Protein AF-A0A147KGR7-F1 (afdb_monomer)

Nearest PDB structures (foldseek):
  3rjv-assembly1_A  TM=8.561E-01  e=1.101E-02  Klebsiella pneumoniae subsp. pneumoniae MGH 78578
  7o04-assembly1_B  TM=7.236E-01  e=6.276E-02  Shigella flexneri
  2xpi-assembly1_D  TM=7.939E-01  e=2.554E-01  Schizosaccharomyces pombe
  7v6p-assembly1_A-2  TM=7.190E-01  e=5.300E-01  Homo sapiens
  8bbg-assembly1_B  TM=4.118E-01  e=7.851E-01  Homo sapiens

Solvent-accessible surface area (backbone atoms only — not comparable to full-atom values): 4888 Å² total; per-residue (Å²): 129,71,66,61,60,56,51,52,51,52,52,53,54,52,52,53,48,40,55,52,20,48,56,39,28,73,72,66,35,42,70,28,19,36,53,32,16,51,54,28,41,76,72,68,39,47,79,59,14,47,53,30,13,48,51,16,30,73,76,64,33,61,70,19,33,54,52,41,21,51,53,25,48,76,72,68,38,49,74,59,17,51,52,41,50,52,52,48,54,60,60,66,70,71,119

InterPro domains:
  IPR011717 Tetratricopeptide TPR-4 [PF07721] (65-87)
  IPR011990 Tetratricopeptide-like helical domain superfamily [G3DSA:1.25.40.10] (2-93)

pLDDT: mean 84.37, std 10.3, range [46.62, 93.75]

Radius of gyration: 15.14 Å; Cα contacts (8 Å, |Δi|>4): 89; chains: 1; bounding box: 26×38×41 Å

Mean predicted aligned error: 6.51 Å

Secondary structure (DSSP, 8-state):
-HHHHHHHHHHHHHHHHHHHHHHHHHTT-HHHHHHHHHHHHHTT-HHHHHHHHHHHHHTT-HHHHHHHHHHHHHTT-HHHHHHHHHHHHHHHT--

Foldseek 3Di:
DPPVVVVVVVVVVLVVLLVVLVVVVVVVNLVSLQVNLVSCVVVVNNVSSLVSLVSSVVVVNLSSLQVNLVSCVVVVNNVVSVVSVVVSVVSVVPD

Sequence (95 aa):
MNGLAALLQKKGELDEAASWYRRAAENGDTEAMSGLAALLRERGEADEAERWYRRAAEEGDIAAVENLAALYEEQGRQAEAEQWRRRLDDVDGNE

Organism: NCBI:txid665004

Structure (mmCIF, N/CA/C/O backbone):
data_AF-A0A147KGR7-F1
#
_entry.id   AF-A0A147KGR7-F1
#
loop_
_atom_site.group_PDB
_atom_site.id
_atom_site.type_symbol
_atom_site.label_atom_id
_atom_site.label_alt_id
_atom_site.label_comp_id
_atom_site.label_asym_id
_atom_site.label_entity_id
_atom_site.label_seq_id
_atom_site.pdbx_PDB_ins_code
_atom_site.Cartn_x
_atom_site.Cartn_y
_atom_site.Cartn_z
_atom_site.occupancy
_atom_site.B_iso_or_equiv
_atom_site.auth_seq_id
_atom_site.auth_comp_id
_atom_site.auth_asym_id
_atom_site.auth_atom_id
_atom_site.pdbx_PDB_model_num
ATOM 1 N N . MET A 1 1 ? 0.903 18.176 26.907 1.00 54.81 1 MET A N 1
ATOM 2 C CA . MET A 1 1 ? 0.428 18.835 25.667 1.00 54.81 1 MET A CA 1
ATOM 3 C C . MET A 1 1 ? 1.276 18.532 24.420 1.00 54.81 1 MET A C 1
ATOM 5 O O . MET A 1 1 ? 0.910 19.000 23.356 1.00 54.81 1 MET A O 1
ATOM 9 N N . ASN A 1 2 ? 2.325 17.695 24.478 1.00 60.31 2 ASN A N 1
ATOM 10 C CA . ASN A 1 2 ? 3.250 17.516 23.339 1.00 60.31 2 ASN A CA 1
ATOM 11 C C . ASN A 1 2 ? 2.849 16.436 22.313 1.00 60.31 2 ASN A C 1
ATOM 13 O O . ASN A 1 2 ? 3.427 16.387 21.236 1.00 60.31 2 ASN A O 1
ATOM 17 N N . GLY A 1 3 ? 1.866 15.579 22.613 1.00 67.38 3 GLY A N 1
ATOM 18 C CA . GLY A 1 3 ? 1.483 14.487 21.704 1.00 67.38 3 GLY A CA 1
ATOM 19 C C . GLY A 1 3 ? 0.671 14.940 20.487 1.00 67.38 3 GLY A C 1
ATOM 20 O O . GLY A 1 3 ? 0.828 14.392 19.404 1.00 67.38 3 GLY A O 1
ATOM 21 N N . LEU A 1 4 ? -0.173 15.967 20.640 1.00 70.31 4 LEU A N 1
ATOM 22 C CA . LEU A 1 4 ? -1.101 16.379 19.582 1.00 70.31 4 LEU A CA 1
ATOM 23 C C . LEU A 1 4 ? -0.395 17.124 18.437 1.00 70.31 4 LEU A C 1
ATOM 25 O O . LEU A 1 4 ? -0.729 16.913 17.278 1.00 70.31 4 LEU A O 1
ATOM 29 N N . ALA A 1 5 ? 0.610 17.949 18.752 1.00 70.88 5 ALA A N 1
ATOM 30 C CA . ALA A 1 5 ? 1.385 18.680 17.748 1.00 70.88 5 ALA A CA 1
ATOM 31 C C . ALA A 1 5 ? 2.228 17.738 16.870 1.00 70.88 5 ALA A C 1
ATOM 33 O O . ALA A 1 5 ? 2.215 17.874 15.652 1.00 70.88 5 ALA A O 1
ATOM 34 N N . ALA A 1 6 ? 2.880 16.736 17.471 1.00 71.50 6 ALA A N 1
ATOM 35 C CA . ALA A 1 6 ? 3.646 15.730 16.732 1.00 71.50 6 ALA A CA 1
ATOM 36 C C . ALA A 1 6 ? 2.750 14.861 15.831 1.00 71.50 6 ALA A C 1
ATOM 38 O O . ALA A 1 6 ? 3.126 14.538 14.707 1.00 71.50 6 ALA A O 1
ATOM 39 N N . LEU A 1 7 ? 1.540 14.519 16.292 1.00 69.25 7 LEU A N 1
ATOM 40 C CA . LEU A 1 7 ? 0.570 13.770 15.489 1.00 69.25 7 LEU A CA 1
ATOM 41 C C . LEU A 1 7 ? 0.033 14.585 14.309 1.00 69.25 7 LEU A C 1
ATOM 43 O O . LEU A 1 7 ? -0.105 14.040 13.219 1.00 69.25 7 LEU A O 1
ATOM 47 N N . LEU A 1 8 ? -0.253 15.876 14.503 1.00 67.38 8 LEU A N 1
ATOM 48 C CA . LEU A 1 8 ? -0.711 16.758 13.426 1.00 67.38 8 LEU A CA 1
ATOM 49 C C . LEU A 1 8 ? 0.387 17.019 12.392 1.00 67.38 8 LEU A C 1
ATOM 51 O O . LEU A 1 8 ? 0.093 17.004 11.201 1.00 67.38 8 LEU A O 1
ATOM 55 N N . GLN A 1 9 ? 1.635 17.198 12.833 1.00 69.19 9 GLN A N 1
ATOM 56 C CA . GLN A 1 9 ? 2.782 17.357 11.939 1.00 69.19 9 GLN A CA 1
ATOM 57 C C . GLN A 1 9 ? 2.995 16.095 11.102 1.00 69.19 9 GLN A C 1
ATOM 59 O O . GLN A 1 9 ? 2.973 16.177 9.878 1.00 69.19 9 GLN A O 1
ATOM 64 N N . LYS A 1 10 ? 3.038 14.922 11.751 1.00 71.00 10 LYS A N 1
ATOM 65 C CA . LYS A 1 10 ? 3.131 13.638 11.052 1.00 71.00 10 LYS A CA 1
ATOM 66 C C . LYS A 1 10 ? 1.982 13.481 10.056 1.00 71.00 10 LYS A C 1
ATOM 68 O O . LYS A 1 10 ? 2.212 13.127 8.913 1.00 71.00 10 LYS A O 1
ATOM 73 N N . LYS A 1 11 ? 0.743 13.791 10.447 1.00 71.19 11 LYS A N 1
ATOM 74 C CA . LYS A 1 11 ? -0.416 13.663 9.552 1.00 71.19 11 LYS A CA 1
ATOM 75 C C . LYS A 1 11 ? -0.341 14.604 8.341 1.00 71.19 11 LYS A C 1
ATOM 77 O O . LYS A 1 11 ? -0.715 14.185 7.253 1.00 71.19 11 LYS A O 1
ATOM 82 N N . GLY A 1 12 ? 0.156 15.829 8.520 1.00 75.12 12 GLY A N 1
ATOM 83 C CA . GLY A 1 12 ? 0.392 16.774 7.424 1.00 75.12 12 GLY A CA 1
ATOM 84 C C . GLY A 1 12 ? 1.472 16.291 6.456 1.00 75.12 12 GLY A C 1
ATOM 85 O O . GLY A 1 12 ? 1.245 16.275 5.251 1.00 75.12 12 GLY A O 1
ATOM 86 N N . GLU A 1 13 ? 2.596 15.801 6.982 1.00 76.25 13 GLU A N 1
ATOM 87 C CA . GLU A 1 13 ? 3.684 15.235 6.171 1.00 76.25 13 GLU A CA 1
ATOM 88 C C . GLU A 1 13 ? 3.243 13.978 5.407 1.00 76.25 13 GLU A C 1
ATOM 90 O O . GLU A 1 13 ? 3.630 13.783 4.259 1.00 76.25 13 GLU A O 1
ATOM 95 N N . LEU A 1 14 ? 2.379 13.151 6.004 1.00 77.06 14 LEU A N 1
ATOM 96 C CA . LEU A 1 14 ? 1.812 11.975 5.343 1.00 77.06 14 LEU A CA 1
ATOM 97 C C . LEU A 1 14 ? 0.868 12.337 4.184 1.00 77.06 14 LEU A C 1
ATOM 99 O O . LEU A 1 14 ? 0.790 11.585 3.217 1.00 77.06 14 LEU A O 1
ATOM 103 N N . ASP A 1 15 ? 0.125 13.443 4.273 1.00 81.69 15 ASP A N 1
ATOM 104 C CA . ASP A 1 15 ? -0.748 13.918 3.186 1.00 81.69 15 ASP A CA 1
ATOM 105 C C . ASP A 1 15 ? 0.062 14.502 2.019 1.00 81.69 15 ASP A C 1
ATOM 107 O O . ASP A 1 15 ? -0.231 14.243 0.847 1.00 81.69 15 ASP A O 1
ATOM 111 N N . GLU A 1 16 ? 1.125 15.241 2.339 1.00 84.69 16 GLU A N 1
ATOM 112 C CA . GLU A 1 16 ? 2.062 15.766 1.345 1.00 84.69 16 GLU A CA 1
ATOM 113 C C . GLU A 1 16 ? 2.817 14.630 0.641 1.00 84.69 16 GLU A C 1
ATOM 115 O O . GLU A 1 16 ? 2.877 14.598 -0.591 1.00 84.69 16 GLU A O 1
ATOM 120 N N . ALA A 1 17 ? 3.296 13.641 1.404 1.00 84.12 17 ALA A N 1
ATOM 121 C CA . ALA A 1 17 ? 3.925 12.439 0.867 1.00 84.12 17 ALA A CA 1
ATOM 122 C C . ALA A 1 17 ? 2.958 11.642 -0.01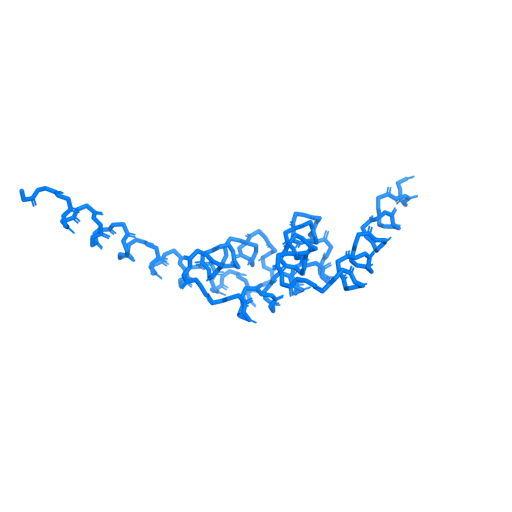8 1.00 84.12 17 ALA A C 1
ATOM 124 O O . ALA A 1 17 ? 3.323 11.269 -1.128 1.00 84.12 17 ALA A O 1
ATOM 125 N N . ALA A 1 18 ? 1.708 11.438 0.415 1.00 85.75 18 ALA A N 1
ATOM 126 C CA . ALA A 1 18 ? 0.700 10.750 -0.392 1.00 85.75 18 ALA A CA 1
ATOM 127 C C . ALA A 1 18 ? 0.438 11.470 -1.725 1.00 85.75 18 ALA A C 1
ATOM 129 O O . ALA A 1 18 ? 0.338 10.827 -2.768 1.00 85.75 18 ALA A O 1
ATOM 130 N N . SER A 1 19 ? 0.380 12.804 -1.721 1.00 88.44 19 SER A N 1
ATOM 131 C CA . SER A 1 19 ? 0.230 13.586 -2.955 1.00 88.44 19 SER A CA 1
ATOM 132 C C . SER A 1 19 ? 1.440 13.448 -3.881 1.00 88.44 19 SER A C 1
ATOM 134 O O . SER A 1 19 ? 1.279 13.331 -5.098 1.00 88.44 19 SER A O 1
ATOM 136 N N . TRP 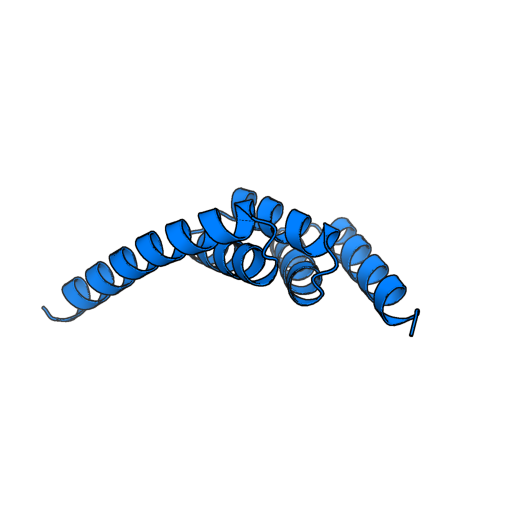A 1 20 ? 2.650 13.432 -3.319 1.00 89.94 20 TRP A N 1
ATOM 137 C CA . TRP A 1 20 ? 3.880 13.246 -4.085 1.00 89.94 20 TRP A CA 1
ATOM 138 C C . TRP A 1 20 ? 3.950 11.845 -4.700 1.00 89.94 20 TRP A C 1
ATOM 140 O O . TRP A 1 20 ? 4.152 11.713 -5.909 1.00 89.94 20 TRP A O 1
ATOM 150 N N . TYR A 1 21 ? 3.680 10.814 -3.896 1.00 90.50 21 TYR A N 1
ATOM 151 C CA . TYR A 1 21 ? 3.614 9.433 -4.359 1.00 90.50 21 TYR A CA 1
ATOM 152 C C . TYR A 1 21 ? 2.530 9.238 -5.410 1.00 90.50 21 TYR A C 1
ATOM 154 O O . TYR A 1 21 ? 2.794 8.586 -6.409 1.00 90.50 21 TYR A O 1
ATOM 162 N N . ARG A 1 22 ? 1.348 9.852 -5.264 1.00 89.19 22 ARG A N 1
ATOM 163 C CA . ARG A 1 22 ? 0.289 9.780 -6.283 1.00 89.19 22 ARG A CA 1
ATOM 164 C C . ARG A 1 22 ? 0.764 10.318 -7.625 1.00 89.19 22 ARG A C 1
ATOM 166 O O . ARG A 1 22 ? 0.562 9.663 -8.638 1.00 89.19 22 ARG A O 1
ATOM 173 N N . ARG A 1 23 ? 1.454 11.457 -7.640 1.00 91.56 23 ARG A N 1
ATOM 174 C CA . ARG A 1 23 ? 1.979 12.029 -8.884 1.00 91.56 23 ARG A CA 1
ATOM 175 C C . ARG A 1 23 ? 3.048 11.146 -9.532 1.00 91.56 23 ARG A C 1
ATOM 177 O O . ARG A 1 23 ? 3.073 11.022 -10.752 1.00 91.56 23 ARG A O 1
ATOM 184 N N . ALA A 1 24 ? 3.939 10.559 -8.736 1.00 91.06 24 ALA A N 1
ATOM 185 C CA . ALA A 1 24 ? 4.959 9.638 -9.236 1.00 91.06 24 ALA A CA 1
ATOM 186 C C . ALA A 1 24 ? 4.336 8.316 -9.725 1.00 91.06 24 ALA A C 1
ATOM 188 O O . ALA A 1 24 ? 4.634 7.864 -10.827 1.00 91.06 24 ALA A O 1
ATOM 189 N N . ALA A 1 25 ? 3.370 7.779 -8.984 1.00 89.44 25 ALA A N 1
ATOM 190 C CA . ALA A 1 25 ? 2.569 6.625 -9.368 1.00 89.44 25 ALA A CA 1
ATOM 191 C C . ALA A 1 25 ? 1.798 6.862 -10.677 1.00 89.44 25 ALA A C 1
ATOM 193 O O . ALA A 1 25 ? 1.736 5.989 -11.537 1.00 89.44 25 ALA A O 1
ATOM 194 N N . GLU A 1 26 ? 1.245 8.059 -10.886 1.00 88.06 26 GLU A N 1
ATOM 195 C CA . GLU A 1 26 ? 0.620 8.438 -12.159 1.00 88.06 26 GLU A CA 1
ATOM 196 C C . GLU A 1 26 ? 1.618 8.491 -13.326 1.00 88.06 26 GLU A C 1
ATOM 198 O O . GLU A 1 26 ? 1.223 8.249 -14.466 1.00 88.06 26 GLU A O 1
ATOM 203 N N . ASN A 1 27 ? 2.902 8.736 -13.050 1.00 89.31 27 ASN A N 1
ATOM 204 C CA . ASN A 1 27 ? 3.982 8.655 -14.036 1.00 89.31 27 ASN A CA 1
ATOM 205 C C . ASN A 1 27 ? 4.499 7.221 -14.271 1.00 89.31 27 ASN A C 1
ATOM 207 O O . ASN A 1 27 ? 5.402 7.050 -15.087 1.00 89.31 27 ASN A O 1
ATOM 211 N N . GLY A 1 28 ? 3.944 6.209 -13.594 1.00 85.69 28 GLY A N 1
ATOM 212 C CA . GLY A 1 28 ? 4.366 4.810 -13.731 1.00 85.69 28 GLY A CA 1
ATOM 213 C C . GLY A 1 28 ? 5.462 4.371 -12.755 1.00 85.69 28 GLY A C 1
ATOM 214 O O . GLY A 1 28 ? 6.041 3.310 -12.939 1.00 85.69 28 GLY A O 1
ATOM 21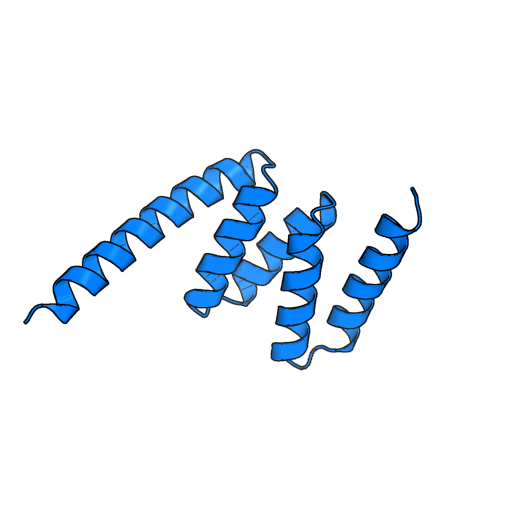5 N N . ASP A 1 29 ? 5.764 5.164 -11.727 1.00 91.56 29 ASP A N 1
ATOM 216 C CA . ASP A 1 29 ? 6.732 4.780 -10.697 1.00 91.56 29 ASP A CA 1
ATOM 217 C C . ASP A 1 29 ? 6.114 3.741 -9.745 1.00 91.56 29 ASP A C 1
ATOM 219 O O . ASP A 1 29 ? 5.194 4.050 -8.978 1.00 91.56 29 ASP A O 1
ATOM 223 N N . THR A 1 30 ? 6.589 2.496 -9.819 1.00 90.25 30 THR A N 1
ATOM 224 C CA . THR A 1 30 ? 6.053 1.379 -9.028 1.00 90.25 30 THR A CA 1
ATOM 225 C C . THR A 1 30 ? 6.390 1.489 -7.545 1.00 90.25 30 THR A C 1
ATOM 227 O O . THR A 1 30 ? 5.553 1.164 -6.701 1.00 90.25 30 THR A O 1
ATOM 230 N N . GLU A 1 31 ? 7.557 2.039 -7.208 1.00 88.38 31 GLU A N 1
ATOM 231 C CA . GLU A 1 31 ? 7.972 2.262 -5.823 1.00 88.38 31 GLU A CA 1
ATOM 232 C C . GLU A 1 31 ? 7.039 3.288 -5.164 1.00 88.38 31 GLU A C 1
ATOM 234 O O . GLU A 1 31 ? 6.544 3.089 -4.048 1.00 88.38 31 GLU A O 1
ATOM 239 N N . ALA A 1 32 ? 6.688 4.344 -5.904 1.00 91.81 32 ALA A N 1
ATOM 240 C CA . ALA A 1 32 ? 5.716 5.331 -5.459 1.00 91.81 32 ALA A CA 1
ATOM 241 C C . ALA A 1 32 ? 4.292 4.769 -5.333 1.00 91.81 32 ALA A C 1
ATOM 243 O O . ALA A 1 32 ? 3.584 5.113 -4.383 1.00 91.81 32 ALA A O 1
ATOM 244 N N . MET A 1 33 ? 3.859 3.895 -6.249 1.00 93.38 33 MET A N 1
ATOM 245 C CA . MET A 1 33 ? 2.573 3.194 -6.129 1.00 93.38 33 MET A CA 1
ATOM 246 C C . MET A 1 33 ? 2.516 2.357 -4.844 1.00 93.38 33 MET A C 1
ATOM 248 O O . MET A 1 33 ? 1.542 2.458 -4.094 1.00 93.38 33 MET A O 1
ATOM 252 N N . SER A 1 34 ? 3.568 1.583 -4.562 1.00 90.38 34 SER A N 1
ATOM 253 C CA . SER A 1 34 ? 3.695 0.766 -3.350 1.00 90.38 34 SER A CA 1
ATOM 254 C C . SER A 1 34 ? 3.707 1.620 -2.078 1.00 90.38 34 SER A C 1
ATOM 256 O O . SER A 1 34 ? 3.017 1.299 -1.106 1.00 90.38 34 SER A O 1
ATOM 258 N N . GLY A 1 35 ? 4.423 2.749 -2.093 1.00 89.69 35 GLY A N 1
ATOM 259 C CA . GLY A 1 35 ? 4.448 3.715 -0.993 1.00 89.69 35 GLY A CA 1
ATOM 260 C C . GLY A 1 35 ? 3.084 4.362 -0.731 1.00 89.69 35 GLY A C 1
ATOM 261 O O . GLY A 1 35 ? 2.641 4.438 0.417 1.00 89.69 35 GLY A O 1
ATOM 262 N N . LEU A 1 36 ? 2.370 4.769 -1.786 1.00 91.50 36 LEU A N 1
ATOM 263 C CA . LEU A 1 36 ? 1.016 5.316 -1.666 1.00 91.50 36 LEU A CA 1
ATOM 264 C C . LEU A 1 36 ? 0.036 4.281 -1.108 1.00 91.50 36 LEU A C 1
ATOM 266 O O . LEU A 1 36 ? -0.766 4.598 -0.229 1.00 91.50 36 LEU A O 1
ATOM 270 N N . ALA A 1 37 ? 0.109 3.045 -1.595 1.00 92.00 37 ALA A N 1
ATOM 271 C CA . ALA A 1 37 ? -0.744 1.961 -1.137 1.00 92.00 37 ALA A CA 1
ATOM 272 C C . ALA A 1 37 ? -0.529 1.650 0.354 1.00 92.00 37 ALA A C 1
ATOM 274 O O . ALA A 1 37 ? -1.502 1.491 1.093 1.00 92.00 37 ALA A O 1
ATOM 275 N N . ALA A 1 38 ? 0.723 1.654 0.822 1.00 89.31 38 ALA A N 1
ATOM 276 C CA . ALA A 1 38 ? 1.042 1.473 2.236 1.00 89.31 38 ALA A CA 1
ATOM 277 C C . ALA A 1 38 ? 0.416 2.576 3.107 1.00 89.31 38 ALA A C 1
ATOM 279 O O . ALA A 1 38 ? -0.225 2.280 4.118 1.00 89.31 38 ALA A O 1
ATOM 280 N N . LEU A 1 39 ? 0.518 3.837 2.672 1.00 89.06 39 LEU A N 1
ATOM 281 C CA . LEU A 1 39 ? -0.096 4.972 3.367 1.00 89.06 39 LEU A CA 1
ATOM 282 C C . LEU A 1 39 ? -1.623 4.867 3.429 1.00 89.06 39 LEU A C 1
ATOM 284 O O . LEU A 1 39 ? -2.221 5.148 4.468 1.00 89.06 39 LEU A O 1
ATOM 288 N N . LEU A 1 40 ? -2.261 4.456 2.332 1.00 89.94 40 LEU A N 1
ATOM 289 C CA . LEU A 1 40 ? -3.708 4.241 2.278 1.00 89.94 40 LEU A CA 1
ATOM 290 C C . LEU A 1 40 ? -4.133 3.094 3.203 1.00 89.94 40 LEU A C 1
ATOM 292 O O . LEU A 1 40 ? -5.111 3.227 3.940 1.00 89.94 40 LEU A O 1
ATOM 296 N N . ARG A 1 41 ? -3.358 2.004 3.260 1.00 87.81 41 ARG A N 1
ATOM 297 C CA . ARG A 1 41 ? -3.589 0.896 4.198 1.00 87.81 41 ARG A CA 1
ATOM 298 C C . ARG A 1 41 ? -3.503 1.362 5.653 1.00 87.81 41 ARG A C 1
ATOM 300 O O . ARG A 1 41 ? -4.391 1.034 6.435 1.00 87.81 41 ARG A O 1
ATOM 307 N N . GLU A 1 42 ? -2.504 2.171 6.014 1.00 85.19 42 GLU A N 1
ATOM 308 C CA . GLU A 1 42 ? -2.390 2.752 7.364 1.00 85.19 42 GLU A CA 1
ATOM 309 C C . GLU A 1 42 ? -3.567 3.678 7.721 1.00 85.19 42 GLU A C 1
ATOM 311 O O . GLU A 1 42 ? -3.944 3.784 8.890 1.00 85.19 42 GLU A O 1
ATOM 316 N N . ARG A 1 43 ? -4.182 4.330 6.726 1.00 84.38 43 ARG A N 1
ATOM 317 C CA . ARG A 1 43 ? -5.396 5.148 6.899 1.00 84.38 43 ARG A CA 1
ATOM 318 C C . ARG A 1 43 ? -6.678 4.321 7.034 1.00 84.38 43 ARG A C 1
ATOM 320 O O . ARG A 1 43 ? -7.717 4.884 7.371 1.00 84.38 43 ARG A O 1
ATOM 327 N N . GLY A 1 44 ? -6.611 3.008 6.809 1.00 84.88 44 GLY A N 1
ATOM 328 C CA . GLY A 1 44 ? -7.776 2.124 6.752 1.00 84.88 44 GLY A CA 1
ATOM 329 C C . GLY A 1 44 ? -8.486 2.130 5.395 1.00 84.88 44 GLY A C 1
ATOM 330 O O . GLY A 1 44 ? -9.579 1.585 5.277 1.00 84.88 44 GLY A O 1
ATOM 331 N N . GLU A 1 45 ? -7.875 2.715 4.365 1.00 88.69 45 GLU A N 1
ATOM 332 C CA . GLU A 1 45 ? -8.393 2.791 2.994 1.00 88.69 45 GLU A CA 1
ATOM 333 C C . GLU A 1 45 ? -7.891 1.599 2.162 1.00 88.69 45 GLU A C 1
ATOM 335 O O . GLU A 1 45 ? -7.257 1.749 1.115 1.00 88.69 45 GLU A O 1
ATOM 340 N N . ALA A 1 46 ? -8.162 0.385 2.651 1.00 87.88 46 ALA A N 1
ATOM 341 C CA . ALA A 1 46 ? -7.692 -0.861 2.045 1.00 87.88 46 ALA A CA 1
ATOM 342 C C . ALA A 1 46 ? -8.143 -1.029 0.580 1.00 87.88 46 ALA A C 1
ATOM 344 O O . ALA A 1 46 ? -7.365 -1.509 -0.239 1.00 87.88 46 ALA A O 1
ATOM 345 N N . ASP A 1 47 ? -9.353 -0.587 0.225 1.00 89.25 47 ASP A N 1
ATOM 346 C CA . ASP A 1 47 ? -9.873 -0.628 -1.150 1.00 89.25 47 ASP A CA 1
ATOM 347 C C . ASP A 1 47 ? -9.079 0.234 -2.143 1.00 89.25 47 ASP A C 1
ATOM 349 O O . ASP A 1 47 ? -9.031 -0.068 -3.338 1.00 89.25 47 ASP A O 1
ATOM 353 N N . GLU A 1 48 ? -8.508 1.355 -1.692 1.00 90.06 48 GLU A N 1
ATOM 354 C CA . GLU A 1 48 ? -7.681 2.209 -2.551 1.00 90.06 48 GLU A CA 1
ATOM 355 C C . GLU A 1 48 ? -6.240 1.686 -2.584 1.00 90.06 48 GLU A C 1
ATOM 357 O O . GLU A 1 48 ? -5.643 1.615 -3.659 1.00 90.06 48 GLU A O 1
ATOM 362 N N . ALA A 1 49 ? -5.726 1.205 -1.445 1.00 92.44 49 ALA A N 1
ATOM 363 C CA . ALA A 1 49 ? -4.440 0.516 -1.369 1.00 92.44 49 ALA A CA 1
ATOM 364 C C . ALA A 1 49 ? -4.375 -0.703 -2.305 1.00 92.44 49 ALA A C 1
ATOM 366 O O . ALA A 1 49 ? -3.409 -0.851 -3.051 1.00 92.44 49 ALA A O 1
ATOM 367 N N . GLU A 1 50 ? -5.427 -1.531 -2.333 1.00 92.44 50 GLU A N 1
ATOM 368 C CA . GLU A 1 50 ? -5.535 -2.701 -3.215 1.00 92.44 50 GLU A CA 1
ATOM 369 C C . GLU A 1 50 ? -5.338 -2.314 -4.687 1.00 92.44 50 GLU A C 1
ATOM 371 O O . GLU A 1 50 ? -4.629 -2.996 -5.426 1.00 92.44 50 GLU A O 1
ATOM 376 N N . ARG A 1 51 ? -5.941 -1.202 -5.127 1.00 92.56 51 ARG A N 1
ATOM 377 C CA . ARG A 1 51 ? -5.853 -0.749 -6.523 1.00 92.56 51 ARG A CA 1
ATOM 378 C C . ARG A 1 51 ? -4.440 -0.329 -6.898 1.00 92.56 51 ARG A C 1
ATOM 380 O O . ARG A 1 51 ? -3.985 -0.671 -7.987 1.00 92.56 51 ARG A O 1
ATOM 387 N N . TRP A 1 52 ? -3.761 0.398 -6.015 1.00 93.75 52 TRP A N 1
ATOM 388 C CA . TRP A 1 52 ? -2.389 0.842 -6.253 1.00 93.75 52 TRP A CA 1
ATOM 389 C C . TRP A 1 52 ? -1.397 -0.317 -6.214 1.00 93.75 52 TRP A C 1
ATOM 391 O O . TRP A 1 52 ? -0.587 -0.434 -7.130 1.00 93.75 52 TRP A O 1
ATOM 401 N N . TYR A 1 53 ? -1.518 -1.220 -5.237 1.00 93.06 53 TYR A N 1
ATOM 402 C CA . TYR A 1 53 ? -0.701 -2.430 -5.199 1.00 93.06 53 TYR A CA 1
ATOM 403 C C . TYR A 1 53 ? -0.932 -3.321 -6.419 1.00 93.06 53 TYR A C 1
ATOM 405 O O . TYR A 1 53 ? 0.032 -3.809 -6.995 1.00 93.06 53 TYR A O 1
ATOM 413 N N . ARG A 1 54 ? -2.185 -3.501 -6.864 1.00 91.56 54 ARG A N 1
ATOM 414 C CA . ARG A 1 54 ? -2.490 -4.255 -8.089 1.00 91.56 54 ARG A CA 1
ATOM 415 C C . ARG A 1 54 ? -1.792 -3.644 -9.298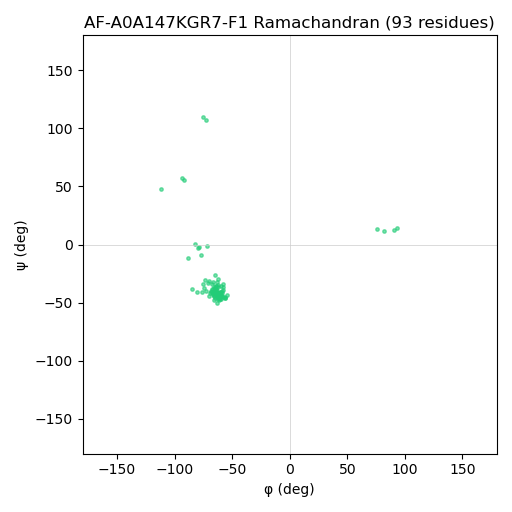 1.00 91.56 54 ARG A C 1
ATOM 417 O O . ARG A 1 54 ? -1.178 -4.376 -10.060 1.00 91.56 54 ARG A O 1
ATOM 424 N N . ARG A 1 55 ? -1.841 -2.320 -9.446 1.00 91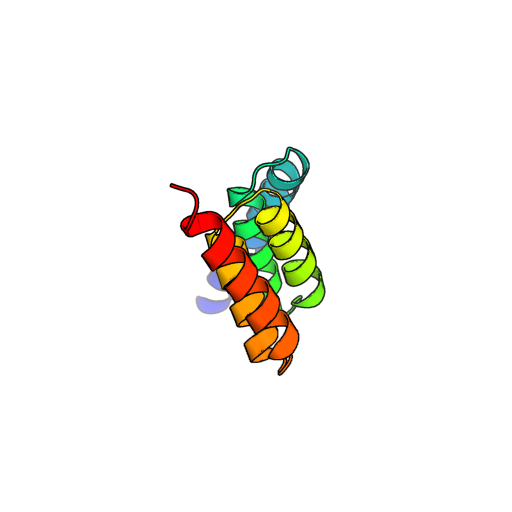.38 55 ARG A N 1
ATOM 425 C CA . ARG A 1 55 ? -1.194 -1.632 -10.565 1.00 91.38 55 ARG A CA 1
ATOM 426 C C . ARG A 1 55 ? 0.326 -1.809 -10.553 1.00 91.38 55 ARG A C 1
ATOM 428 O O . ARG A 1 55 ? 0.899 -2.120 -11.585 1.00 91.38 55 ARG A O 1
ATOM 435 N N . ALA A 1 56 ? 0.961 -1.659 -9.392 1.00 91.31 56 ALA A N 1
ATOM 436 C CA . ALA A 1 56 ? 2.398 -1.888 -9.250 1.00 91.31 56 ALA A CA 1
ATOM 437 C C . ALA A 1 56 ? 2.774 -3.357 -9.513 1.00 91.31 56 ALA A C 1
ATOM 439 O O . ALA A 1 56 ? 3.736 -3.636 -10.220 1.00 91.31 56 ALA A O 1
ATOM 440 N N . ALA A 1 57 ? 1.962 -4.296 -9.028 1.00 89.56 57 ALA A N 1
ATOM 441 C CA . ALA A 1 57 ? 2.111 -5.721 -9.299 1.00 89.56 57 ALA A CA 1
ATOM 442 C C . ALA A 1 57 ? 1.965 -6.063 -10.793 1.00 89.56 57 ALA A C 1
ATOM 444 O O . ALA A 1 57 ? 2.652 -6.949 -11.298 1.00 89.56 57 ALA A O 1
ATOM 445 N N . GLU A 1 58 ? 1.079 -5.373 -11.516 1.00 87.62 58 GLU A N 1
ATOM 446 C CA . GLU A 1 58 ? 0.931 -5.519 -12.968 1.00 87.62 58 GLU A CA 1
ATOM 447 C C . GLU A 1 58 ? 2.162 -5.022 -13.736 1.00 87.62 58 GLU A C 1
ATOM 449 O O . GLU A 1 58 ? 2.513 -5.628 -14.746 1.00 87.62 58 GLU A O 1
ATOM 454 N N . GLU A 1 59 ? 2.850 -4.001 -13.220 1.00 87.00 59 GLU A N 1
ATOM 455 C CA . GLU A 1 59 ? 4.125 -3.497 -13.752 1.00 87.00 59 GLU A CA 1
ATOM 456 C C . GLU A 1 59 ? 5.337 -4.367 -13.352 1.00 87.00 59 GLU A C 1
ATOM 458 O O . GLU A 1 59 ? 6.456 -4.107 -13.791 1.00 87.00 59 GLU A O 1
ATOM 463 N N . GLY A 1 60 ? 5.128 -5.424 -12.556 1.00 84.00 60 GLY A N 1
ATOM 464 C CA . GLY A 1 60 ? 6.172 -6.369 -12.146 1.00 84.00 60 GLY A CA 1
ATOM 465 C C . GLY A 1 60 ? 6.845 -6.046 -10.810 1.00 84.00 60 GLY A C 1
ATOM 466 O O . GLY A 1 60 ? 7.886 -6.619 -10.498 1.00 84.00 60 GLY A O 1
ATOM 467 N N . ASP A 1 61 ? 6.270 -5.153 -10.004 1.00 87.44 61 ASP A N 1
ATOM 468 C CA . ASP A 1 61 ? 6.787 -4.851 -8.670 1.00 87.44 61 ASP A CA 1
ATOM 469 C C . ASP A 1 61 ? 6.501 -6.003 -7.695 1.00 87.44 61 ASP A C 1
ATOM 471 O O . ASP A 1 61 ? 5.366 -6.233 -7.267 1.00 87.44 61 ASP A O 1
ATOM 475 N N . ILE A 1 62 ? 7.556 -6.735 -7.341 1.00 87.38 62 ILE A N 1
ATOM 476 C CA . ILE A 1 62 ? 7.494 -7.890 -6.438 1.00 87.38 62 ILE A CA 1
ATOM 477 C C . ILE A 1 62 ? 6.967 -7.486 -5.056 1.00 87.38 62 ILE A C 1
ATOM 479 O O . ILE A 1 62 ? 6.088 -8.155 -4.507 1.00 87.38 62 ILE A O 1
ATOM 483 N N . ALA A 1 63 ? 7.440 -6.360 -4.516 1.00 87.19 63 ALA A N 1
ATOM 484 C CA . ALA A 1 63 ? 7.025 -5.892 -3.198 1.00 87.19 63 ALA A CA 1
ATOM 485 C C . ALA A 1 63 ? 5.528 -5.546 -3.178 1.00 87.19 63 ALA A C 1
ATOM 487 O O . ALA A 1 63 ? 4.837 -5.800 -2.187 1.00 87.19 63 ALA A O 1
ATOM 488 N N . ALA A 1 64 ? 4.991 -5.005 -4.270 1.00 90.44 64 ALA A N 1
ATOM 489 C CA . ALA A 1 64 ? 3.565 -4.755 -4.409 1.00 90.44 64 ALA A CA 1
ATOM 490 C C . ALA A 1 64 ? 2.748 -6.050 -4.421 1.00 90.44 64 ALA A C 1
ATOM 492 O O . ALA A 1 64 ? 1.709 -6.110 -3.761 1.00 90.44 64 ALA A O 1
ATOM 493 N N . VAL A 1 65 ? 3.213 -7.089 -5.126 1.00 90.81 65 VAL A N 1
ATOM 494 C CA . VAL A 1 65 ? 2.546 -8.402 -5.163 1.00 90.81 65 VAL A CA 1
ATOM 495 C C . VAL A 1 65 ? 2.483 -9.019 -3.764 1.00 90.81 65 VAL A C 1
ATOM 497 O O . VAL A 1 65 ? 1.418 -9.482 -3.347 1.00 90.81 65 VAL A O 1
ATOM 500 N N . GLU A 1 66 ? 3.588 -8.990 -3.014 1.00 90.5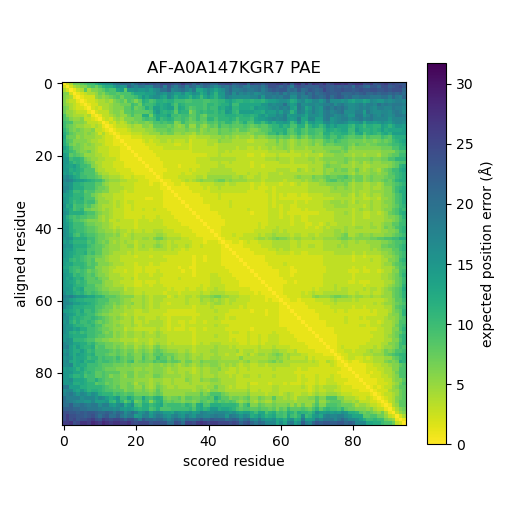6 66 GLU A N 1
ATOM 501 C CA . GLU A 1 66 ? 3.642 -9.517 -1.645 1.00 90.56 66 GLU A CA 1
ATOM 502 C C . GLU A 1 66 ? 2.688 -8.770 -0.704 1.00 90.56 66 GLU A C 1
ATOM 504 O O . GLU A 1 66 ? 1.907 -9.394 0.022 1.00 90.56 66 GLU A O 1
ATOM 509 N N . ASN A 1 67 ? 2.699 -7.434 -0.751 1.00 90.94 67 ASN A N 1
ATOM 510 C CA . ASN A 1 67 ? 1.812 -6.605 0.065 1.00 90.94 67 ASN A CA 1
ATOM 511 C C . ASN A 1 67 ? 0.335 -6.786 -0.312 1.00 90.94 67 ASN A C 1
ATOM 513 O O . ASN A 1 67 ? -0.529 -6.803 0.567 1.00 90.94 67 ASN A O 1
ATOM 517 N N . LEU A 1 68 ? 0.032 -6.958 -1.601 1.00 91.75 68 LEU A N 1
ATOM 518 C CA . LEU A 1 68 ? -1.320 -7.225 -2.081 1.00 91.75 68 LEU A CA 1
ATOM 519 C C . LEU A 1 68 ? -1.834 -8.583 -1.596 1.00 91.75 68 LEU A C 1
ATOM 521 O O . LEU A 1 68 ? -2.974 -8.687 -1.145 1.00 91.75 68 LEU A O 1
ATOM 525 N N . ALA A 1 69 ? -0.994 -9.618 -1.663 1.00 92.56 69 ALA A N 1
ATOM 526 C CA . ALA A 1 69 ? -1.339 -10.938 -1.155 1.00 92.56 69 ALA A CA 1
ATOM 527 C C . ALA A 1 69 ? -1.606 -10.892 0.356 1.00 92.56 69 ALA A C 1
ATOM 529 O O . ALA A 1 69 ? -2.640 -11.390 0.801 1.00 92.56 69 ALA A O 1
ATOM 530 N N . ALA A 1 70 ? -0.743 -10.220 1.125 1.00 90.69 70 ALA A N 1
ATOM 531 C CA . ALA A 1 70 ? -0.944 -10.026 2.560 1.00 90.69 70 ALA A CA 1
ATOM 532 C C . ALA A 1 70 ? -2.258 -9.282 2.865 1.00 90.69 70 ALA A C 1
ATOM 534 O O . ALA A 1 70 ? -3.011 -9.698 3.746 1.00 90.69 70 ALA A O 1
ATOM 535 N N . LEU A 1 71 ? -2.586 -8.239 2.090 1.00 90.31 71 LEU A N 1
ATOM 536 C CA . LEU A 1 71 ? -3.839 -7.494 2.233 1.00 90.31 71 LEU A CA 1
ATOM 537 C C . LEU A 1 71 ? -5.068 -8.393 2.018 1.00 90.31 71 LEU A C 1
ATOM 539 O O . LEU A 1 71 ? -6.034 -8.313 2.777 1.00 90.31 71 LEU A O 1
ATOM 543 N N . TYR A 1 72 ? -5.041 -9.269 1.011 1.00 92.12 72 TYR A N 1
ATOM 544 C CA . TYR A 1 72 ? -6.119 -10.234 0.791 1.00 92.12 72 TYR A CA 1
ATOM 545 C C . TYR A 1 72 ? -6.205 -11.282 1.903 1.00 92.12 72 TYR A C 1
ATOM 547 O O . TYR A 1 72 ? -7.314 -11.630 2.309 1.00 92.12 72 TYR A O 1
ATOM 555 N N . GLU A 1 73 ? -5.076 -11.762 2.433 1.00 90.62 73 GLU A N 1
ATOM 556 C CA . GLU A 1 73 ? -5.064 -12.676 3.584 1.00 90.62 73 GLU A CA 1
ATOM 557 C C . GLU A 1 73 ? -5.726 -12.035 4.811 1.00 90.62 73 GLU A C 1
ATOM 559 O O . GLU A 1 73 ? -6.573 -12.665 5.445 1.00 90.62 73 GLU A O 1
ATOM 564 N N . GLU A 1 74 ? -5.425 -10.764 5.095 1.00 88.31 74 GLU A N 1
ATOM 565 C CA . GLU A 1 74 ? -6.059 -9.994 6.175 1.00 88.31 74 GLU A CA 1
ATOM 566 C C . GLU A 1 74 ? -7.573 -9.819 5.970 1.00 88.31 74 GLU A C 1
ATOM 568 O O . GLU A 1 74 ? -8.338 -9.841 6.935 1.00 88.31 74 GLU A O 1
ATOM 573 N N . GLN A 1 75 ? -8.026 -9.688 4.720 1.00 86.88 75 GLN A N 1
ATOM 574 C CA . GLN A 1 75 ? -9.449 -9.601 4.365 1.00 86.88 75 GLN A CA 1
ATOM 575 C C . GLN A 1 75 ? -10.161 -10.968 4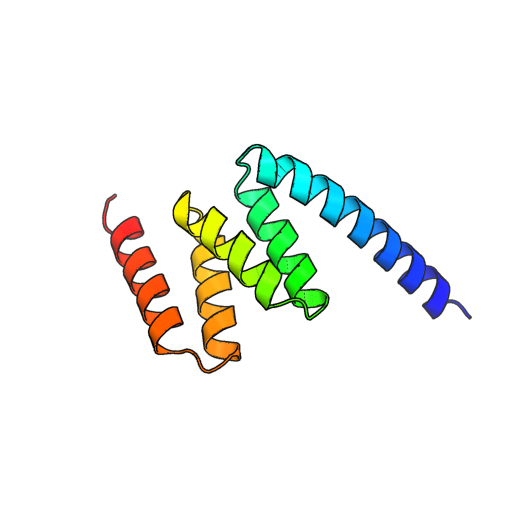.328 1.00 86.88 75 GLN A C 1
ATOM 577 O O . GLN A 1 75 ? -11.364 -11.025 4.069 1.00 86.88 75 GLN A O 1
ATOM 582 N N . GLY A 1 76 ? -9.449 -12.078 4.557 1.00 90.31 76 GLY A N 1
ATOM 583 C CA . GLY A 1 76 ? -9.995 -13.436 4.441 1.00 90.31 76 GLY A CA 1
ATOM 584 C C . GLY A 1 76 ? -10.172 -13.924 2.996 1.00 90.31 76 GLY A C 1
ATOM 585 O O . GLY A 1 76 ? -10.828 -14.937 2.757 1.00 90.31 76 GLY A O 1
ATOM 586 N N . ARG A 1 77 ? -9.577 -13.232 2.022 1.00 91.88 77 ARG A N 1
ATOM 587 C CA . ARG A 1 77 ? -9.634 -13.522 0.581 1.00 91.88 77 ARG A CA 1
ATOM 588 C C . ARG A 1 77 ? -8.450 -14.391 0.150 1.00 91.88 77 ARG A C 1
ATOM 590 O O . ARG A 1 77 ? -7.669 -14.030 -0.727 1.00 91.88 77 ARG A O 1
ATOM 597 N N . GLN A 1 78 ? -8.310 -15.564 0.769 1.00 90.38 78 GLN A N 1
ATOM 598 C CA . GLN A 1 78 ? -7.145 -16.436 0.551 1.00 90.38 78 GLN A CA 1
ATOM 599 C C . GLN A 1 78 ? -6.954 -16.842 -0.916 1.00 90.38 78 GLN A C 1
ATOM 601 O O . GLN A 1 78 ? -5.835 -16.797 -1.412 1.00 90.38 78 GLN A O 1
ATOM 606 N N . ALA A 1 79 ? -8.043 -17.129 -1.636 1.00 91.44 79 ALA A N 1
ATOM 607 C CA . ALA A 1 79 ? -7.975 -17.512 -3.047 1.00 91.44 79 ALA A CA 1
ATOM 608 C C . ALA A 1 79 ? -7.290 -16.450 -3.928 1.00 91.44 79 ALA A C 1
ATOM 610 O O . ALA A 1 79 ? -6.599 -16.779 -4.892 1.00 91.44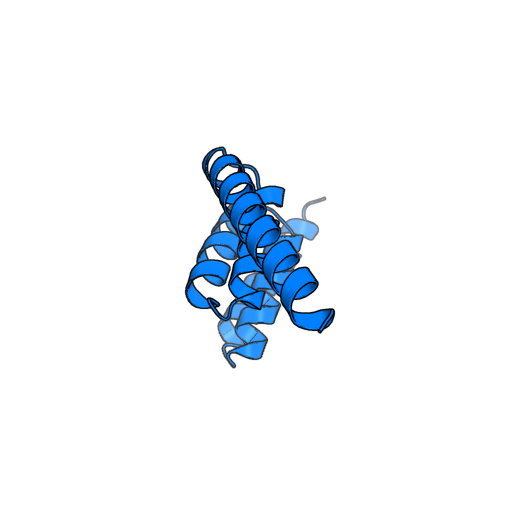 79 ALA A O 1
ATOM 611 N N . GLU A 1 80 ? -7.472 -15.171 -3.600 1.00 90.44 80 GLU A N 1
ATOM 612 C CA . GLU A 1 80 ? -6.885 -14.061 -4.348 1.00 90.44 80 GLU A CA 1
ATOM 613 C C . GLU A 1 80 ? -5.426 -13.861 -3.948 1.00 90.44 80 GLU A C 1
ATOM 615 O O . GLU A 1 80 ? -4.572 -13.721 -4.821 1.00 90.44 80 GLU A O 1
ATOM 620 N N . ALA A 1 81 ? -5.113 -13.961 -2.653 1.00 91.31 81 ALA A N 1
ATOM 621 C CA . ALA A 1 81 ? -3.734 -13.957 -2.172 1.00 91.31 81 ALA A CA 1
ATOM 622 C C . ALA A 1 81 ? -2.885 -15.065 -2.818 1.00 91.31 81 ALA A C 1
ATOM 624 O O . ALA A 1 81 ? -1.774 -14.813 -3.284 1.00 91.31 81 ALA A O 1
ATOM 625 N N . GLU A 1 82 ? -3.420 -16.287 -2.889 1.00 90.44 82 GLU A N 1
ATOM 626 C CA . GLU A 1 82 ? -2.751 -17.435 -3.504 1.00 90.44 82 GLU A CA 1
ATOM 627 C C . GLU A 1 82 ? -2.536 -17.237 -5.007 1.00 90.44 82 GLU A C 1
ATOM 629 O O . GLU A 1 82 ? -1.476 -17.586 -5.525 1.00 90.44 82 GLU A O 1
ATOM 634 N N . GLN A 1 83 ? -3.505 -16.644 -5.712 1.00 90.75 83 GLN A N 1
ATOM 635 C CA . GLN A 1 83 ? -3.358 -16.318 -7.131 1.00 90.75 83 GLN A CA 1
ATOM 636 C C . GLN A 1 83 ? -2.189 -15.353 -7.364 1.00 90.75 83 GLN A C 1
ATOM 638 O O . GLN A 1 83 ? -1.370 -15.592 -8.252 1.00 90.75 83 GLN A O 1
ATOM 643 N N . TRP A 1 84 ? -2.096 -14.290 -6.563 1.00 90.00 84 TRP A N 1
ATOM 644 C CA . TRP A 1 84 ? -1.009 -13.316 -6.660 1.00 90.00 84 TRP A CA 1
ATOM 645 C C . TRP A 1 84 ? 0.347 -13.918 -6.275 1.00 90.00 84 TRP A C 1
ATOM 647 O O . TRP A 1 84 ? 1.315 -13.709 -6.999 1.00 90.00 84 TRP A O 1
ATOM 657 N N . ARG A 1 85 ? 0.417 -14.748 -5.226 1.00 85.50 85 ARG A N 1
ATOM 658 C CA . ARG A 1 85 ? 1.644 -15.485 -4.866 1.00 85.50 85 ARG A CA 1
ATOM 659 C C . ARG A 1 85 ? 2.098 -16.453 -5.952 1.00 85.50 85 ARG A C 1
ATOM 661 O O . ARG A 1 85 ? 3.282 -16.532 -6.242 1.00 85.50 85 ARG A O 1
ATOM 668 N N . ARG A 1 86 ? 1.168 -17.175 -6.577 1.00 87.75 86 ARG A N 1
ATOM 669 C CA . ARG A 1 86 ? 1.500 -18.070 -7.692 1.00 87.75 86 ARG A CA 1
ATOM 670 C C . ARG A 1 86 ? 2.031 -17.291 -8.891 1.00 87.75 86 ARG A C 1
ATOM 672 O O . ARG A 1 86 ? 2.932 -17.761 -9.568 1.00 87.75 86 ARG A O 1
ATOM 679 N N . ARG A 1 87 ? 1.464 -16.111 -9.151 1.00 83.75 87 ARG A N 1
ATOM 680 C CA . ARG A 1 87 ? 1.961 -15.213 -10.195 1.00 83.75 87 ARG A CA 1
ATOM 681 C C . ARG A 1 87 ? 3.370 -14.712 -9.877 1.00 83.75 87 ARG A C 1
ATOM 683 O O . ARG A 1 87 ? 4.164 -14.609 -10.796 1.00 83.75 87 ARG A O 1
ATOM 690 N N . LEU A 1 88 ? 3.676 -14.430 -8.610 1.00 80.56 88 LEU A N 1
ATOM 691 C CA . LEU A 1 88 ? 5.026 -14.054 -8.186 1.00 80.56 88 LEU A CA 1
ATOM 692 C C . LEU A 1 88 ? 6.046 -15.168 -8.466 1.00 80.56 88 LEU A C 1
ATOM 694 O O . LEU A 1 88 ? 7.086 -14.901 -9.051 1.00 80.56 88 LEU A O 1
ATOM 698 N N . ASP A 1 89 ? 5.715 -16.405 -8.096 1.00 79.44 89 ASP A N 1
ATOM 699 C CA . ASP A 1 89 ? 6.567 -17.588 -8.305 1.00 79.44 89 ASP A CA 1
ATOM 700 C C . ASP A 1 89 ? 6.874 -17.833 -9.798 1.00 79.44 89 ASP A C 1
ATOM 702 O O . ASP A 1 89 ? 7.988 -18.196 -10.162 1.00 79.44 89 ASP A O 1
ATOM 706 N N . ASP A 1 90 ? 5.905 -17.556 -10.679 1.00 74.25 90 ASP A N 1
ATOM 707 C CA . ASP A 1 90 ? 6.074 -17.641 -12.139 1.00 74.25 90 ASP A CA 1
ATOM 708 C C . ASP A 1 90 ? 6.987 -16.534 -12.702 1.00 74.25 90 ASP A C 1
ATOM 710 O O . ASP A 1 90 ? 7.697 -16.752 -13.682 1.00 74.25 90 ASP A O 1
ATOM 714 N N . VAL A 1 91 ? 6.998 -15.353 -12.071 1.00 69.44 91 VAL A N 1
ATOM 715 C CA . VAL A 1 91 ? 7.858 -14.223 -12.462 1.00 69.44 91 VAL A CA 1
ATOM 716 C C . VAL A 1 91 ? 9.308 -14.447 -12.018 1.00 69.44 91 VAL A C 1
ATOM 718 O O . VAL A 1 91 ? 10.216 -14.171 -12.797 1.00 69.44 91 VAL A O 1
ATOM 721 N N . ASP A 1 92 ? 9.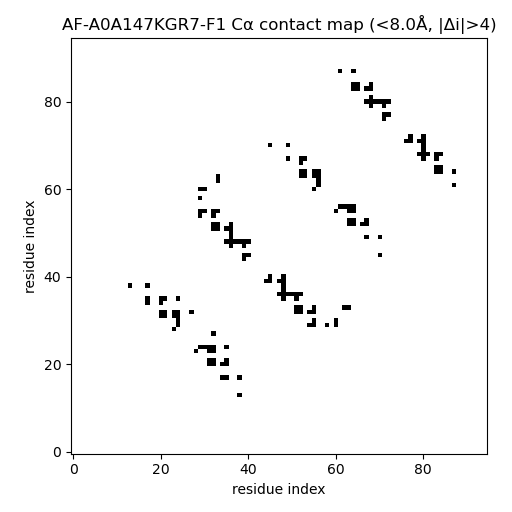522 -14.975 -10.809 1.00 61.34 92 ASP A N 1
ATOM 722 C CA . ASP A 1 92 ? 10.850 -15.271 -10.239 1.00 61.34 92 ASP A CA 1
ATOM 723 C C . ASP A 1 92 ? 11.497 -16.509 -10.898 1.00 61.34 92 ASP A C 1
ATOM 725 O O . ASP A 1 92 ? 12.706 -16.581 -11.090 1.00 61.34 92 ASP A O 1
ATOM 729 N N . GLY A 1 93 ? 10.683 -17.473 -11.349 1.00 56.09 93 GLY A N 1
ATOM 730 C CA . GLY A 1 93 ? 11.147 -18.685 -12.037 1.00 56.09 93 GLY A CA 1
ATOM 731 C C . GLY A 1 93 ? 11.665 -18.486 -13.469 1.00 56.09 93 GLY A C 1
ATOM 732 O O . GLY A 1 93 ? 12.072 -19.463 -14.102 1.00 56.09 93 GLY A O 1
ATOM 733 N N . ASN A 1 94 ? 11.644 -17.258 -13.993 1.00 52.00 94 ASN A N 1
ATOM 734 C CA . ASN A 1 94 ? 12.100 -16.911 -15.339 1.00 52.00 94 ASN A CA 1
ATOM 735 C C . ASN A 1 94 ? 13.373 -16.036 -15.296 1.00 52.00 94 ASN A C 1
ATOM 737 O O . ASN A 1 94 ? 13.442 -15.005 -15.966 1.00 52.00 94 ASN A O 1
ATOM 741 N N . GLU A 1 95 ? 14.362 -16.452 -14.495 1.00 46.62 95 GLU A N 1
ATOM 742 C CA . GLU A 1 95 ? 15.768 -15.999 -14.543 1.00 46.62 95 GLU A CA 1
ATOM 743 C C . GLU A 1 95 ? 16.666 -16.956 -15.347 1.00 46.62 95 GLU A C 1
ATOM 745 O O . GLU A 1 95 ? 16.532 -18.197 -15.208 1.00 46.62 95 GLU A O 1
#